Protein AF-A0A2J1DXC6-F1 (afdb_monomer)

Organism: NCBI:txid61435

InterPro domains:
  IPR004443 YjeF N-terminal domain [PF03853] (16-73)
  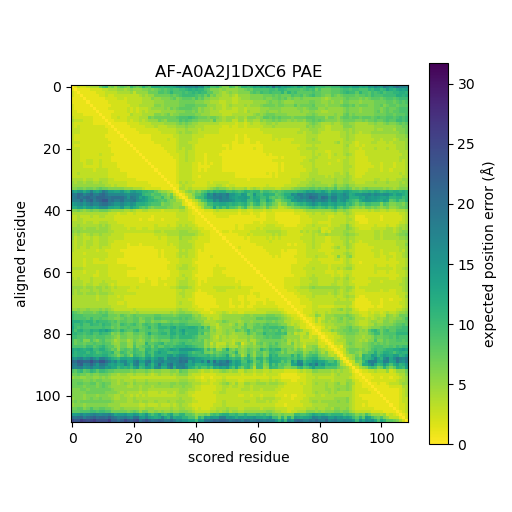IPR004443 YjeF N-terminal domain [PS51385] (1-109)
  IPR036652 YjeF N-terminal domain superfamily [G3DSA:3.40.50.10260] (1-108)
  IPR036652 YjeF N-terminal domain superfamily [SSF64153] (1-82)

Secondary structure (DSSP, 8-state):
-HHHHHHHHHTT--HHHHHHHHHHHHHHHHHHHHTTSTT-EEEEE--SSHHHHHHHHHHHHHHHTT-EEEEE-TTTTSGGGHHHHTT-TTS-EEESSHHHHHHHHHTT-

Foldseek 3Di:
DVVVVVVCVVVVQDLLNVLLVLLCVVLVVVVVVCVVPPQDADEAEAELDSVSSSSLSSQLVNVVVPHQYEYEYLCCPPPSNPNNVVSHPRGHNYHNDPVVVVVVVVVPD

Solvent-accessible surface area (backbone atoms only — not comparable to full-atom values): 5912 Å² total; per-residue (Å²): 110,69,72,56,54,55,51,40,45,74,71,69,46,48,70,67,58,54,34,48,54,50,3,47,52,50,24,55,53,50,48,64,69,41,74,86,45,91,85,57,73,45,79,44,83,27,57,38,46,70,70,15,25,18,47,29,38,13,31,24,50,36,37,75,72,70,44,49,36,41,34,41,30,74,39,58,93,39,91,60,4,61,63,28,57,81,42,51,95,68,22,58,56,76,29,56,49,68,67,63,43,51,52,56,64,66,68,70,115

pLDDT: mean 87.19, std 9.62, range [56.84, 98.12]

Nearest PDB structures (foldseek):
  1jzt-assembly1_A  TM=7.375E-01  e=8.475E-05  Saccharomyces cerevisiae
  3d3k-assembly1_B  TM=8.237E-01  e=6.362E-04  Homo sapiens
  3d3j-assembly1_A-2  TM=8.187E-01  e=2.756E-03  Homo sapiens
  2dg2-assembly1_A  TM=6.795E-01  e=7.642E-04  Mus musculus
  5i6d-assembly1_A  TM=4.634E-01  e=4.958E-01  Mycobacterium tuberculosis

Radius of gyration: 14.67 Å; Cα contacts (8 Å, |Δi|>4): 153; chains: 1; bounding box: 33×24×44 Å

Mean predicted aligned error: 4.88 Å

Structure (mmCIF, N/CA/C/O backbone):
data_AF-A0A2J1DXC6-F1
#
_entry.id   AF-A0A2J1DXC6-F1
#
loop_
_atom_site.group_PDB
_atom_site.id
_atom_site.type_symbol
_atom_site.label_atom_id
_atom_site.label_alt_id
_atom_site.label_comp_id
_atom_site.label_asym_id
_atom_site.label_entity_id
_atom_site.label_seq_id
_atom_site.pdbx_PDB_ins_code
_atom_site.Cartn_x
_atom_site.Cartn_y
_atom_site.Cartn_z
_atom_site.occupancy
_atom_site.B_iso_or_equiv
_atom_site.auth_seq_id
_atom_site.auth_comp_id
_atom_site.auth_asym_id
_atom_site.auth_atom_id
_atom_site.pdbx_PDB_model_num
ATOM 1 N N . MET A 1 1 ? 10.451 -12.604 -10.141 1.00 79.75 1 MET A N 1
ATOM 2 C CA . MET A 1 1 ? 9.645 -11.370 -10.049 1.00 79.75 1 MET A CA 1
ATOM 3 C C . MET A 1 1 ? 10.144 -10.294 -11.007 1.00 79.75 1 MET A C 1
ATOM 5 O O . MET A 1 1 ? 9.532 -10.137 -12.049 1.00 79.75 1 MET A O 1
ATOM 9 N N . ARG A 1 2 ? 11.306 -9.669 -10.762 1.00 83.12 2 ARG A N 1
ATOM 10 C CA . ARG A 1 2 ? 11.810 -8.524 -11.553 1.00 83.12 2 ARG A CA 1
ATOM 11 C C . ARG A 1 2 ? 11.901 -8.745 -13.069 1.00 83.12 2 ARG A C 1
ATOM 13 O O . ARG A 1 2 ? 11.473 -7.906 -13.839 1.00 83.12 2 ARG A O 1
ATOM 20 N N . GLN A 1 3 ? 12.373 -9.915 -13.502 1.00 90.25 3 GLN A N 1
ATOM 21 C CA . GLN A 1 3 ? 12.453 -10.248 -14.934 1.00 90.25 3 GLN A CA 1
ATOM 22 C C . GLN A 1 3 ? 11.083 -10.268 -15.635 1.00 90.25 3 GLN A C 1
ATOM 24 O O . GLN A 1 3 ? 11.005 -9.990 -16.827 1.00 90.25 3 GLN A O 1
ATOM 29 N N . ILE A 1 4 ? 10.015 -10.609 -14.907 1.00 89.50 4 ILE A N 1
ATOM 30 C CA . ILE A 1 4 ? 8.645 -10.637 -15.436 1.00 89.50 4 ILE A CA 1
ATOM 31 C C . ILE A 1 4 ? 8.108 -9.205 -15.532 1.00 89.50 4 ILE A C 1
ATOM 33 O O . ILE A 1 4 ? 7.548 -8.836 -16.557 1.00 89.50 4 ILE A O 1
ATOM 37 N N . GLU A 1 5 ? 8.347 -8.380 -14.511 1.00 88.44 5 GLU A N 1
ATOM 38 C CA . GLU A 1 5 ? 8.007 -6.949 -14.530 1.00 88.44 5 GLU A CA 1
ATOM 39 C C . GLU A 1 5 ? 8.715 -6.225 -15.684 1.00 88.44 5 GLU A C 1
ATOM 41 O O . GLU A 1 5 ? 8.073 -5.528 -16.467 1.00 88.44 5 GLU A O 1
ATOM 46 N N . ASP A 1 6 ? 10.014 -6.474 -15.868 1.00 92.00 6 ASP A N 1
ATOM 47 C CA . ASP A 1 6 ? 10.794 -5.914 -16.974 1.00 92.00 6 ASP A CA 1
ATOM 48 C C . ASP A 1 6 ? 10.241 -6.344 -18.342 1.00 92.00 6 ASP A C 1
ATOM 50 O O . ASP A 1 6 ? 10.280 -5.576 -19.305 1.00 92.00 6 ASP A O 1
ATOM 54 N N . ALA A 1 7 ? 9.728 -7.574 -18.455 1.00 93.88 7 ALA A N 1
ATOM 55 C CA . ALA A 1 7 ? 9.088 -8.050 -19.677 1.00 93.88 7 ALA A CA 1
ATOM 56 C C . ALA A 1 7 ? 7.763 -7.319 -19.943 1.00 93.88 7 ALA A C 1
ATOM 58 O O . ALA A 1 7 ? 7.526 -6.911 -21.078 1.00 93.88 7 ALA A O 1
ATOM 59 N N . CYS A 1 8 ? 6.938 -7.089 -18.918 1.00 92.75 8 CYS A N 1
ATOM 60 C CA . CYS A 1 8 ? 5.705 -6.304 -19.028 1.00 92.75 8 CYS A CA 1
ATOM 61 C C . CYS A 1 8 ? 5.983 -4.860 -19.476 1.00 92.75 8 CYS A C 1
ATOM 63 O O . CYS A 1 8 ? 5.340 -4.374 -20.408 1.00 92.75 8 CYS A O 1
ATOM 65 N N . LEU A 1 9 ? 6.991 -4.212 -18.882 1.00 92.06 9 LEU A N 1
ATOM 66 C CA . LEU A 1 9 ? 7.402 -2.850 -19.242 1.00 92.06 9 LEU A CA 1
ATOM 67 C C . LEU A 1 9 ? 7.851 -2.759 -20.704 1.00 92.06 9 LEU A C 1
ATOM 69 O O . LEU A 1 9 ? 7.465 -1.837 -21.420 1.00 92.06 9 LEU A O 1
ATOM 73 N N . LYS A 1 10 ? 8.607 -3.753 -21.189 1.00 95.31 10 LYS A N 1
ATOM 74 C CA . LYS A 1 10 ? 9.010 -3.843 -22.606 1.00 95.31 10 LYS A CA 1
ATOM 75 C C . LYS A 1 10 ? 7.831 -4.024 -23.561 1.00 95.31 10 LYS A C 1
ATOM 77 O O . LYS A 1 10 ? 7.945 -3.644 -24.721 1.00 95.31 10 LYS A O 1
ATOM 82 N N . GLN A 1 11 ? 6.722 -4.586 -23.086 1.00 95.69 11 GLN A N 1
ATOM 83 C CA . GLN A 1 11 ? 5.472 -4.722 -23.839 1.00 95.69 11 GLN A CA 1
ATOM 84 C C . GLN A 1 11 ? 4.564 -3.485 -23.713 1.00 95.69 11 GLN A C 1
ATOM 86 O O . GLN A 1 11 ? 3.440 -3.496 -24.205 1.00 95.69 11 GLN A O 1
ATOM 91 N N . GLY A 1 12 ? 5.033 -2.414 -23.061 1.00 94.94 12 GLY A N 1
ATOM 92 C CA . GLY A 1 12 ? 4.292 -1.162 -22.903 1.00 94.94 12 GLY A CA 1
ATOM 93 C C . GLY A 1 12 ? 3.302 -1.146 -21.736 1.00 94.94 12 GLY A C 1
ATOM 94 O O . GLY A 1 12 ? 2.558 -0.179 -21.598 1.00 94.94 12 GLY A O 1
ATOM 95 N N . ILE A 1 13 ? 3.286 -2.175 -20.883 1.00 94.75 13 ILE A N 1
ATOM 96 C CA . ILE A 1 13 ? 2.487 -2.162 -19.653 1.00 94.75 13 ILE A CA 1
ATOM 97 C C . ILE A 1 13 ? 3.244 -1.342 -18.614 1.00 94.75 13 ILE A C 1
ATOM 99 O O . ILE A 1 13 ? 4.354 -1.710 -18.238 1.00 94.75 13 ILE A O 1
ATOM 103 N N . SER A 1 14 ? 2.657 -0.245 -18.145 1.00 91.38 14 SER A N 1
ATOM 104 C CA . SER A 1 14 ? 3.318 0.646 -17.192 1.00 91.38 14 SER A CA 1
ATOM 105 C C . SER A 1 14 ? 3.404 0.038 -15.784 1.00 91.38 14 SER A C 1
ATOM 107 O O . SER A 1 14 ? 2.580 -0.800 -15.404 1.00 91.38 14 SER A O 1
ATOM 109 N N . THR A 1 15 ? 4.375 0.485 -14.981 1.00 87.94 15 THR A N 1
ATOM 110 C CA . THR A 1 15 ? 4.503 0.081 -13.569 1.00 87.94 15 THR A CA 1
ATOM 111 C C . THR A 1 15 ? 3.236 0.414 -12.786 1.00 87.94 15 THR A C 1
ATOM 113 O O . THR A 1 15 ? 2.786 -0.390 -11.978 1.00 87.94 15 THR A O 1
ATOM 116 N N . GLU A 1 16 ? 2.627 1.564 -13.068 1.00 87.50 16 GLU A N 1
ATOM 117 C CA . GLU A 1 16 ? 1.375 2.014 -12.459 1.00 87.50 16 GLU A CA 1
ATOM 118 C C . GLU A 1 16 ? 0.240 1.037 -12.771 1.00 87.50 16 GLU A C 1
ATOM 120 O O . GLU A 1 16 ? -0.517 0.685 -11.879 1.00 87.50 16 GLU A O 1
ATOM 125 N N . THR A 1 17 ? 0.158 0.521 -14.002 1.00 92.00 17 THR A N 1
ATOM 126 C CA . THR A 1 17 ? -0.855 -0.480 -14.379 1.00 92.00 17 THR A CA 1
ATOM 127 C C . THR A 1 17 ? -0.650 -1.801 -13.634 1.00 92.00 17 THR A C 1
ATOM 129 O O . THR A 1 17 ? -1.614 -2.430 -13.195 1.00 92.00 17 THR A O 1
ATOM 132 N N . LEU A 1 18 ? 0.603 -2.244 -13.484 1.00 92.56 18 LEU A N 1
ATOM 133 C CA . LEU A 1 18 ? 0.921 -3.457 -12.723 1.00 92.56 18 LEU A CA 1
ATOM 134 C C . LEU A 1 18 ? 0.554 -3.297 -11.241 1.00 92.56 18 LEU A C 1
ATOM 136 O O . LEU A 1 18 ? -0.101 -4.175 -10.680 1.00 92.56 18 LEU A O 1
ATOM 140 N N . MET A 1 19 ? 0.924 -2.162 -10.648 1.00 91.94 19 MET A N 1
ATOM 141 C CA . MET A 1 19 ? 0.638 -1.808 -9.256 1.00 91.94 19 MET A CA 1
ATOM 142 C C . MET A 1 19 ? -0.865 -1.647 -9.003 1.00 91.94 19 MET A C 1
ATOM 144 O O . MET A 1 19 ? -1.387 -2.144 -8.009 1.00 91.94 19 MET A O 1
ATOM 148 N N . GLU A 1 20 ? -1.592 -1.030 -9.939 1.00 93.06 20 GLU A N 1
ATOM 149 C CA . GLU A 1 20 ? -3.048 -0.886 -9.889 1.00 93.06 20 GLU A CA 1
ATOM 150 C C . GLU A 1 20 ? -3.738 -2.253 -9.800 1.00 93.06 20 GLU A C 1
ATOM 152 O O . GLU A 1 20 ? -4.618 -2.470 -8.965 1.00 93.06 20 GLU A O 1
ATOM 157 N N . ASN A 1 21 ? -3.300 -3.201 -10.631 1.00 95.62 21 ASN A N 1
ATOM 158 C CA . ASN A 1 21 ? -3.832 -4.560 -10.638 1.00 95.62 21 ASN A CA 1
ATOM 159 C C . ASN A 1 21 ? -3.486 -5.318 -9.348 1.00 95.62 21 ASN A C 1
ATOM 161 O O . ASN A 1 21 ? -4.359 -5.973 -8.773 1.00 95.62 21 ASN A O 1
ATOM 165 N N . ALA A 1 22 ? -2.234 -5.225 -8.890 1.00 95.12 22 ALA A N 1
ATOM 166 C CA . ALA A 1 22 ? -1.773 -5.892 -7.677 1.00 95.12 22 ALA A CA 1
ATOM 167 C C . ALA A 1 22 ? -2.489 -5.356 -6.429 1.00 95.12 22 ALA A C 1
ATOM 169 O O . ALA A 1 22 ? -3.105 -6.126 -5.690 1.00 95.12 22 ALA A O 1
ATOM 170 N N . GLY A 1 23 ? -2.495 -4.038 -6.229 1.00 95.50 23 GLY A N 1
ATOM 171 C CA . GLY A 1 23 ? -3.158 -3.407 -5.091 1.00 95.50 23 GLY A CA 1
ATOM 172 C C . GLY A 1 23 ? -4.673 -3.616 -5.089 1.00 95.50 23 GLY A C 1
ATOM 173 O O . GLY A 1 23 ? -5.252 -3.890 -4.038 1.00 95.50 23 GLY A O 1
ATOM 174 N N . ARG A 1 24 ? -5.333 -3.598 -6.257 1.00 97.06 24 ARG A N 1
ATOM 175 C CA . ARG A 1 24 ? -6.760 -3.951 -6.350 1.00 97.06 24 ARG A CA 1
ATOM 176 C C . ARG A 1 24 ? -7.017 -5.389 -5.905 1.00 97.06 24 ARG A C 1
ATOM 178 O O . ARG A 1 24 ? -7.978 -5.629 -5.178 1.00 97.06 24 ARG A O 1
ATOM 185 N N . ALA A 1 25 ? -6.187 -6.343 -6.329 1.00 98.12 25 ALA A N 1
ATOM 186 C CA . ALA A 1 25 ? -6.330 -7.738 -5.917 1.00 98.12 25 ALA A CA 1
ATOM 187 C C . ALA A 1 25 ? -6.157 -7.898 -4.396 1.00 98.12 25 ALA A C 1
ATOM 189 O O . ALA A 1 25 ? -6.946 -8.600 -3.763 1.00 98.12 25 ALA A O 1
ATOM 190 N N . VAL A 1 26 ? -5.188 -7.186 -3.806 1.00 97.19 26 VAL A N 1
ATOM 191 C CA . VAL A 1 26 ? -4.998 -7.130 -2.349 1.00 97.19 26 VAL A CA 1
ATOM 192 C C . VAL A 1 26 ? -6.235 -6.561 -1.656 1.00 97.19 26 VAL A C 1
ATOM 194 O O . VAL A 1 26 ? -6.709 -7.164 -0.699 1.00 97.19 26 VAL A O 1
ATOM 197 N N . ALA A 1 27 ? -6.804 -5.457 -2.149 1.00 95.00 27 ALA A N 1
ATOM 198 C CA . ALA A 1 27 ? -8.010 -4.869 -1.569 1.00 95.00 27 ALA A CA 1
ATOM 199 C C . ALA A 1 27 ? -9.212 -5.819 -1.622 1.00 95.00 27 ALA A C 1
ATOM 201 O O . ALA A 1 27 ? -9.911 -5.960 -0.624 1.00 95.00 27 ALA A O 1
ATOM 202 N N . VAL A 1 28 ? -9.455 -6.481 -2.761 1.00 96.25 28 VAL A N 1
ATOM 203 C CA . VAL A 1 28 ? -10.556 -7.454 -2.896 1.00 96.25 28 VAL A CA 1
ATOM 204 C C . VAL A 1 28 ? -10.403 -8.574 -1.872 1.00 96.25 28 VAL A C 1
ATOM 206 O O . VAL A 1 28 ? -11.353 -8.895 -1.163 1.00 96.25 28 VAL A O 1
ATOM 209 N N . PHE A 1 29 ? -9.200 -9.139 -1.766 1.00 96.19 29 PHE A N 1
ATOM 210 C CA . PHE A 1 29 ? -8.937 -10.207 -0.812 1.00 96.19 29 PHE A CA 1
ATOM 211 C C . PHE A 1 29 ? -9.086 -9.726 0.635 1.00 96.19 29 PHE A C 1
ATOM 213 O O . PHE A 1 29 ? -9.760 -10.379 1.425 1.00 96.19 29 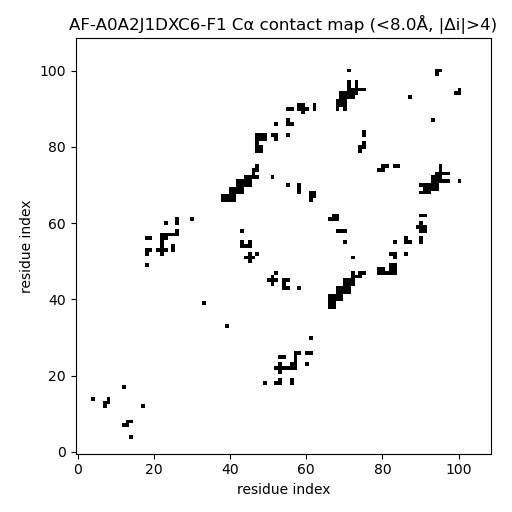PHE A O 1
ATOM 220 N N . ALA A 1 30 ? -8.525 -8.561 0.969 1.00 94.12 30 ALA A N 1
ATOM 221 C CA . ALA A 1 30 ? -8.657 -7.961 2.291 1.00 94.12 30 ALA A CA 1
ATOM 222 C C . ALA A 1 30 ? -10.127 -7.727 2.655 1.00 94.12 30 ALA A C 1
ATOM 224 O O . ALA A 1 30 ? -10.539 -8.107 3.741 1.00 94.12 30 ALA A O 1
ATOM 225 N N . ARG A 1 31 ? -10.945 -7.196 1.739 1.00 91.25 31 ARG A N 1
ATOM 226 C CA . ARG A 1 31 ? -12.379 -6.992 1.976 1.00 91.25 31 ARG A CA 1
ATOM 227 C C . ARG A 1 31 ? -13.103 -8.292 2.320 1.00 91.25 31 ARG A C 1
ATOM 229 O O . ARG A 1 31 ? -13.877 -8.302 3.266 1.00 91.25 31 ARG A O 1
ATOM 236 N N . HIS A 1 32 ? -12.816 -9.391 1.624 1.00 91.25 32 HIS A N 1
ATOM 237 C CA . HIS A 1 32 ? -13.401 -10.690 1.973 1.00 91.25 32 HIS A CA 1
ATOM 238 C C . HIS A 1 32 ? -12.993 -11.177 3.368 1.00 91.25 32 HIS A C 1
ATOM 240 O O . HIS A 1 32 ? -13.793 -11.819 4.038 1.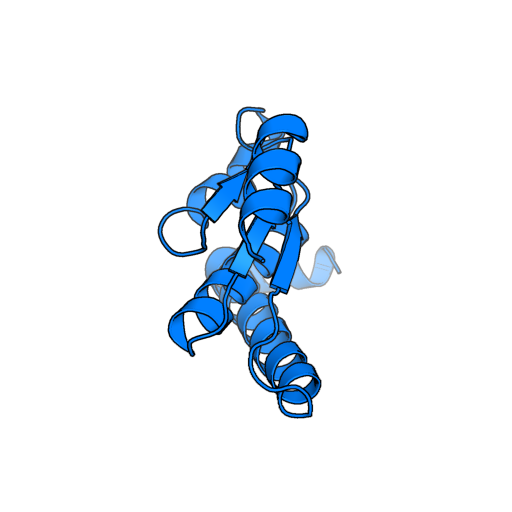00 91.25 32 HIS A O 1
ATOM 246 N N . LEU A 1 33 ? -11.786 -10.848 3.838 1.00 90.12 33 LEU A N 1
ATOM 247 C CA . LEU A 1 33 ? -11.379 -11.138 5.219 1.00 90.12 33 LEU A CA 1
ATOM 248 C C . LEU A 1 33 ? -12.097 -10.248 6.247 1.00 90.12 33 LEU A C 1
A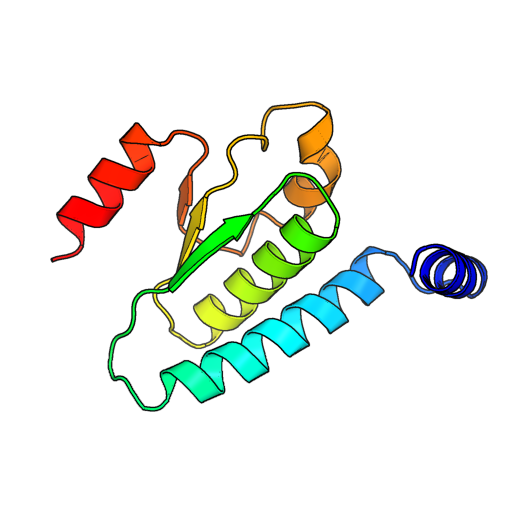TOM 250 O O . LEU A 1 33 ? -12.259 -10.652 7.395 1.00 90.12 33 LEU A O 1
ATOM 254 N N . LEU A 1 34 ? -12.504 -9.039 5.849 1.00 86.12 34 LEU A N 1
ATOM 255 C CA . LEU A 1 34 ? -13.188 -8.068 6.705 1.00 86.12 34 LEU A CA 1
ATOM 256 C C . LEU A 1 34 ? -14.708 -8.283 6.762 1.00 86.12 34 LEU A C 1
ATOM 258 O O . LEU A 1 34 ? -15.323 -7.875 7.736 1.00 86.12 34 LEU A O 1
ATOM 262 N N . GLU A 1 35 ? -15.323 -8.939 5.771 1.00 77.25 35 GLU A N 1
ATOM 263 C CA . GLU A 1 35 ? -16.780 -9.184 5.710 1.00 77.25 35 GLU A CA 1
ATOM 264 C C . GLU A 1 35 ? -17.333 -9.963 6.922 1.00 77.25 35 GLU A C 1
ATOM 266 O O . GLU A 1 35 ? -18.518 -9.858 7.234 1.00 77.25 35 GLU A O 1
ATOM 271 N N . GLU A 1 36 ? -16.488 -10.690 7.656 1.00 65.75 36 GLU A N 1
ATOM 272 C CA . GLU A 1 36 ? -16.865 -11.355 8.912 1.00 65.75 36 GLU A CA 1
ATOM 273 C C . GLU A 1 36 ? -16.881 -10.405 10.131 1.00 65.75 36 GLU A C 1
ATOM 275 O O . GLU A 1 36 ? -17.243 -10.818 11.234 1.00 65.75 36 GLU A O 1
ATOM 280 N N . GLN A 1 37 ? -16.490 -9.138 9.961 1.00 67.38 37 GLN A N 1
ATOM 281 C CA . GLN A 1 37 ? -16.255 -8.171 11.031 1.00 67.38 37 GLN A CA 1
ATOM 282 C C . GLN A 1 37 ? -16.856 -6.794 10.688 1.00 67.38 37 GLN A C 1
ATOM 284 O O . GLN A 1 37 ? -16.320 -6.015 9.901 1.00 67.38 37 GLN A O 1
ATOM 289 N N . ASN A 1 38 ? -17.978 -6.441 11.319 1.00 64.25 38 ASN A N 1
ATOM 290 C CA . ASN A 1 38 ? -18.586 -5.122 11.126 1.00 64.25 38 ASN A CA 1
ATOM 291 C C . ASN A 1 38 ? -17.715 -4.004 11.723 1.00 64.25 38 ASN A C 1
ATOM 293 O O . ASN A 1 38 ? -17.395 -4.027 12.910 1.00 64.25 38 ASN A O 1
ATOM 297 N N . GLY A 1 39 ? -17.425 -2.968 10.927 1.00 69.88 39 GLY A N 1
ATOM 298 C CA . GLY A 1 39 ? -16.791 -1.735 11.411 1.00 69.88 39 GLY A CA 1
ATOM 299 C C . GLY A 1 39 ? -15.280 -1.826 11.636 1.00 69.88 39 GLY A C 1
ATOM 300 O O . GLY A 1 39 ? -14.741 -1.049 12.428 1.00 69.88 39 GLY A O 1
ATOM 301 N N . CYS A 1 40 ? -14.597 -2.753 10.960 1.00 79.69 40 CYS A N 1
ATOM 302 C CA . CYS A 1 40 ? -13.151 -2.895 11.057 1.00 79.69 40 CYS A CA 1
ATOM 303 C C . CYS A 1 40 ? -12.390 -1.626 10.653 1.00 79.69 40 CYS A C 1
ATOM 305 O O . CYS A 1 40 ? -12.734 -0.913 9.710 1.00 79.69 40 CYS A O 1
ATOM 307 N N . ARG A 1 41 ? -11.303 -1.377 11.384 1.00 88.31 41 ARG A N 1
ATOM 308 C CA . AR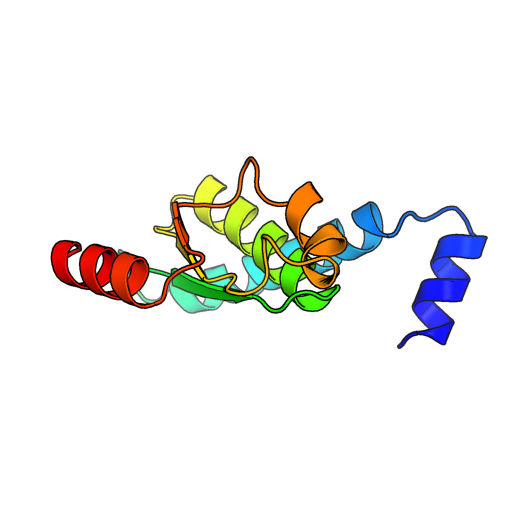G A 1 41 ? -10.290 -0.377 11.045 1.00 88.31 41 ARG A CA 1
ATOM 309 C C . ARG A 1 41 ? -9.110 -1.113 10.412 1.00 88.31 41 ARG A C 1
ATOM 311 O O . ARG A 1 41 ? -8.672 -2.137 10.936 1.00 88.31 41 ARG A O 1
ATOM 318 N N . VAL A 1 42 ? -8.604 -0.606 9.296 1.00 92.00 42 VAL A N 1
ATOM 319 C CA . VAL A 1 42 ? -7.489 -1.191 8.548 1.00 92.00 42 VAL A CA 1
ATOM 320 C C . VAL A 1 42 ? -6.272 -0.293 8.703 1.00 92.00 42 VAL A C 1
ATOM 322 O O . VAL A 1 42 ? -6.305 0.871 8.311 1.00 92.00 42 VAL A O 1
ATOM 325 N N . LEU A 1 43 ? -5.182 -0.853 9.225 1.00 94.31 43 LEU A N 1
ATOM 326 C CA . LEU A 1 43 ? -3.873 -0.209 9.224 1.00 94.31 43 LEU A CA 1
ATOM 327 C C . LEU A 1 43 ? -2.988 -0.832 8.142 1.00 94.31 43 LEU A C 1
ATOM 329 O O . LEU A 1 43 ? -2.707 -2.030 8.177 1.00 94.31 43 LEU A O 1
ATOM 333 N N . ILE A 1 44 ? -2.515 -0.016 7.202 1.00 94.50 44 ILE A N 1
ATOM 334 C CA . ILE A 1 44 ? -1.573 -0.437 6.159 1.00 94.50 44 ILE A CA 1
ATOM 335 C C . ILE A 1 44 ? -0.175 0.055 6.515 1.00 94.50 44 ILE A C 1
ATOM 337 O O . ILE A 1 44 ? 0.057 1.254 6.640 1.00 94.50 44 ILE A O 1
ATOM 341 N N . LEU A 1 45 ? 0.776 -0.871 6.629 1.00 95.12 45 LEU A N 1
ATOM 342 C CA . LEU A 1 45 ? 2.189 -0.562 6.849 1.00 95.12 45 LEU A CA 1
ATOM 343 C C . LEU A 1 45 ? 2.930 -0.639 5.512 1.00 95.12 45 LEU A C 1
ATOM 345 O O . LEU A 1 45 ? 3.228 -1.729 5.020 1.00 95.12 45 LEU A O 1
ATOM 349 N N . ALA A 1 46 ? 3.213 0.511 4.906 1.00 93.25 46 ALA A N 1
ATOM 350 C CA . ALA A 1 46 ? 3.793 0.582 3.571 1.00 93.25 46 ALA A CA 1
ATOM 351 C C . ALA A 1 46 ? 5.277 0.978 3.608 1.00 93.25 46 ALA A C 1
ATOM 353 O O . ALA A 1 46 ? 5.691 1.996 4.163 1.00 93.25 46 ALA A O 1
ATOM 354 N N . GLY A 1 47 ? 6.101 0.141 2.971 1.00 92.12 47 GLY A N 1
ATOM 355 C CA . GLY A 1 47 ? 7.504 0.449 2.701 1.00 92.12 47 GLY A CA 1
ATOM 356 C C . GLY A 1 47 ? 7.670 1.421 1.528 1.00 92.12 47 GLY A C 1
ATOM 357 O O . GLY A 1 47 ? 6.711 1.815 0.883 1.00 92.12 47 GLY A O 1
ATOM 358 N N . ALA A 1 48 ? 8.910 1.772 1.192 1.00 90.06 48 ALA A N 1
ATOM 359 C CA . ALA A 1 48 ? 9.198 2.745 0.129 1.00 90.06 48 ALA A CA 1
ATOM 360 C C . A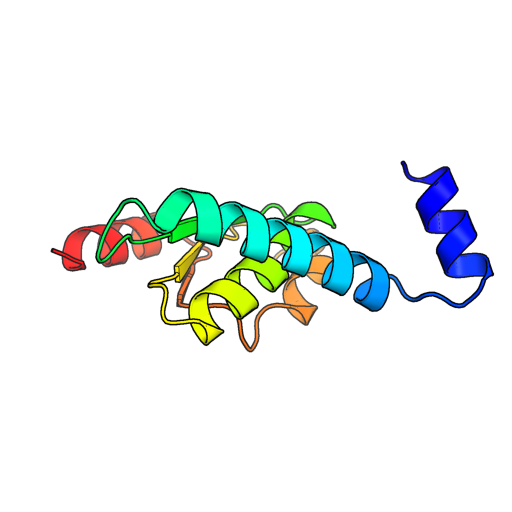LA A 1 48 ? 9.181 2.169 -1.312 1.00 90.06 48 ALA A C 1
ATOM 362 O O . ALA A 1 48 ? 9.386 2.899 -2.278 1.00 90.06 48 ALA A O 1
ATOM 363 N N . GLY A 1 49 ? 9.029 0.849 -1.468 1.00 88.12 49 GLY A N 1
ATOM 364 C CA . GLY A 1 49 ? 9.118 0.151 -2.760 1.00 88.12 49 GLY A CA 1
ATOM 365 C C . GLY A 1 49 ? 7.763 -0.126 -3.418 1.00 88.12 49 GLY A C 1
ATOM 366 O O . GLY A 1 49 ? 6.732 0.351 -2.953 1.00 88.12 49 GLY A O 1
ATOM 367 N N . ASN A 1 50 ? 7.769 -0.965 -4.462 1.00 88.50 50 ASN A N 1
ATOM 368 C CA . ASN A 1 50 ? 6.564 -1.337 -5.222 1.00 88.50 50 ASN A CA 1
ATOM 369 C C . ASN A 1 50 ? 5.457 -1.911 -4.327 1.00 88.50 50 ASN A C 1
ATOM 371 O O . ASN A 1 50 ? 4.332 -1.448 -4.417 1.00 88.50 50 ASN A O 1
ATOM 375 N N . ASN A 1 51 ? 5.795 -2.793 -3.378 1.00 91.31 51 ASN A N 1
ATOM 376 C CA . ASN A 1 51 ? 4.820 -3.339 -2.424 1.00 91.31 51 ASN A CA 1
ATOM 377 C C . ASN A 1 51 ? 4.159 -2.256 -1.554 1.00 91.31 51 ASN A C 1
ATOM 379 O O . ASN A 1 51 ? 3.016 -2.405 -1.138 1.00 91.31 51 ASN A O 1
ATOM 383 N N . GLY A 1 52 ? 4.883 -1.174 -1.244 1.00 92.06 52 GLY A N 1
ATOM 384 C CA . GLY A 1 52 ? 4.293 -0.030 -0.552 1.00 92.06 52 GLY A CA 1
ATOM 385 C C . GLY A 1 52 ? 3.272 0.686 -1.428 1.00 92.06 52 GLY A C 1
ATOM 386 O O . GLY A 1 52 ? 2.203 1.052 -0.949 1.00 92.06 52 GLY A O 1
ATOM 387 N N . GLY A 1 53 ? 3.579 0.817 -2.720 1.00 91.12 53 GLY A N 1
ATOM 388 C CA . GLY A 1 53 ? 2.654 1.318 -3.733 1.00 91.12 53 GLY A CA 1
ATOM 389 C C . GLY A 1 53 ? 1.418 0.428 -3.889 1.00 91.12 53 GLY A C 1
ATOM 390 O O . GLY A 1 53 ? 0.303 0.937 -3.844 1.00 91.12 53 GLY A O 1
ATOM 391 N N . ASP A 1 54 ? 1.593 -0.896 -3.946 1.00 94.00 54 ASP A N 1
ATOM 392 C CA . ASP A 1 54 ? 0.483 -1.860 -3.957 1.00 94.00 54 ASP A CA 1
ATOM 393 C C . ASP A 1 54 ? -0.408 -1.688 -2.716 1.00 94.00 54 ASP A C 1
ATOM 395 O O . ASP A 1 54 ? -1.633 -1.686 -2.821 1.00 94.00 54 ASP A O 1
ATOM 399 N N . GLY A 1 55 ? 0.202 -1.497 -1.539 1.00 94.56 55 GLY A N 1
ATOM 400 C CA . GLY A 1 55 ? -0.506 -1.226 -0.287 1.00 94.56 55 GLY A CA 1
ATOM 401 C C . GLY A 1 55 ? -1.293 0.087 -0.315 1.00 94.56 55 GLY A C 1
ATOM 402 O O . GLY A 1 55 ? -2.430 0.128 0.143 1.00 94.56 55 GLY A O 1
ATOM 403 N N . LEU A 1 56 ? -0.736 1.147 -0.901 1.00 93.00 56 LEU A N 1
ATOM 404 C CA . LEU A 1 56 ? -1.427 2.428 -1.086 1.00 93.00 56 LEU A CA 1
ATOM 405 C C . LEU A 1 56 ? -2.613 2.307 -2.047 1.00 93.00 56 LEU A C 1
ATOM 407 O O . LEU A 1 56 ? -3.712 2.760 -1.728 1.00 93.00 56 LEU A O 1
ATOM 411 N N . VAL A 1 57 ? -2.423 1.632 -3.184 1.00 93.75 57 VAL A N 1
ATOM 412 C CA . VAL A 1 57 ? -3.513 1.295 -4.112 1.00 93.75 57 VAL A CA 1
ATOM 413 C C . VAL A 1 57 ? -4.596 0.498 -3.384 1.00 93.75 57 VAL A C 1
ATOM 415 O O . VAL A 1 57 ? -5.778 0.821 -3.505 1.00 93.75 57 VAL A O 1
ATOM 418 N N . ALA A 1 58 ? -4.215 -0.507 -2.592 1.00 95.06 58 ALA A N 1
ATOM 419 C CA . ALA A 1 58 ? -5.166 -1.301 -1.827 1.00 95.06 58 ALA A CA 1
ATOM 420 C C . ALA A 1 58 ? -5.957 -0.440 -0.827 1.00 95.06 58 ALA A C 1
ATOM 422 O O . ALA A 1 58 ? -7.183 -0.534 -0.768 1.00 95.06 58 ALA A O 1
ATOM 423 N N . GLY A 1 59 ? -5.272 0.448 -0.101 1.00 93.19 59 GLY A N 1
ATOM 424 C CA . GLY A 1 59 ? -5.885 1.395 0.830 1.00 93.19 59 GLY A CA 1
ATOM 425 C C . GLY A 1 59 ? -6.903 2.311 0.160 1.00 93.19 59 GLY A C 1
ATOM 426 O O . GLY A 1 59 ? -8.019 2.448 0.657 1.00 93.19 59 GLY A O 1
ATOM 427 N N . ARG A 1 60 ? -6.579 2.842 -1.026 1.00 92.25 60 ARG A N 1
ATOM 428 C CA . ARG A 1 60 ? -7.513 3.636 -1.836 1.00 92.25 60 ARG A CA 1
ATOM 429 C C . ARG A 1 60 ? -8.787 2.868 -2.185 1.00 92.25 60 ARG A C 1
ATOM 431 O O . ARG A 1 60 ? -9.881 3.414 -2.045 1.00 92.25 60 ARG A O 1
ATOM 438 N N . TYR A 1 61 ? -8.673 1.614 -2.628 1.00 93.31 61 TYR A N 1
ATOM 439 C CA . TYR A 1 61 ? -9.846 0.786 -2.925 1.00 93.31 61 TYR A CA 1
ATOM 440 C C . TYR A 1 61 ? -10.682 0.510 -1.674 1.00 93.31 61 TYR A C 1
ATOM 442 O O . TYR A 1 61 ? -11.885 0.763 -1.695 1.00 93.31 61 TYR A O 1
ATOM 450 N N . LEU A 1 62 ? -10.055 0.060 -0.584 1.00 91.75 62 LEU A N 1
ATOM 451 C CA . LEU A 1 62 ? -10.741 -0.225 0.680 1.00 91.75 62 LEU A CA 1
ATOM 452 C C . LEU A 1 62 ? -11.475 1.016 1.211 1.00 91.75 62 LEU A C 1
ATOM 454 O O . LEU A 1 62 ? -12.665 0.944 1.516 1.00 91.75 62 LEU A O 1
ATOM 458 N N . ARG A 1 63 ? -10.822 2.184 1.202 1.00 89.75 63 ARG A N 1
ATOM 459 C CA . ARG A 1 63 ? -11.444 3.462 1.578 1.00 89.75 63 ARG A CA 1
ATOM 460 C C . ARG A 1 63 ? -12.627 3.808 0.673 1.00 89.75 63 ARG A C 1
ATOM 462 O O . ARG A 1 63 ? -13.686 4.180 1.168 1.00 89.75 63 ARG A O 1
ATOM 469 N N . SER A 1 64 ? -12.487 3.644 -0.647 1.00 90.44 64 SER A N 1
ATOM 470 C CA . SER A 1 64 ? -13.586 3.886 -1.600 1.00 90.44 64 SER A CA 1
ATOM 471 C C . SER A 1 64 ? -14.789 2.955 -1.397 1.00 90.44 64 SER A C 1
ATOM 473 O O . SER A 1 64 ? -15.899 3.270 -1.822 1.00 90.44 64 SER A O 1
ATOM 475 N N . TRP A 1 65 ? -14.575 1.813 -0.743 1.00 90.44 65 TRP A N 1
ATOM 476 C CA . TRP A 1 65 ? -15.606 0.836 -0.411 1.00 90.44 65 TRP A CA 1
ATOM 477 C C . TRP A 1 65 ? -16.218 1.029 0.978 1.00 90.44 65 TRP A C 1
ATOM 479 O O . TRP A 1 65 ? -17.133 0.286 1.326 1.00 90.44 65 TRP A O 1
ATOM 489 N N . GLY A 1 66 ? -15.774 2.045 1.722 1.00 88.50 66 GLY A N 1
ATOM 490 C CA . GLY A 1 66 ? -16.328 2.427 3.020 1.00 88.50 66 GLY A CA 1
ATOM 491 C C . GLY A 1 66 ? -15.521 1.957 4.230 1.00 88.50 66 GLY A C 1
ATOM 492 O O . GLY A 1 66 ? -15.944 2.218 5.354 1.00 88.50 66 GLY A O 1
ATOM 493 N N . GLU A 1 67 ? -14.369 1.310 4.030 1.00 89.31 67 GLU A N 1
ATOM 494 C CA . GLU A 1 67 ? -13.504 0.894 5.137 1.00 89.31 67 GLU A CA 1
ATOM 495 C C . GLU A 1 67 ? -12.779 2.091 5.768 1.00 89.31 67 GLU A C 1
ATOM 497 O O . GLU A 1 67 ? -12.377 3.041 5.084 1.00 89.31 67 GLU A O 1
ATOM 502 N N . LYS A 1 68 ? -12.554 2.031 7.086 1.00 90.31 68 LYS A N 1
ATOM 503 C CA . LYS A 1 68 ? -11.737 3.017 7.808 1.00 90.31 68 LYS A CA 1
ATOM 504 C C . LYS A 1 68 ? -10.262 2.656 7.652 1.00 90.31 68 LYS A C 1
ATOM 506 O O . LYS A 1 68 ? -9.794 1.728 8.306 1.00 90.31 68 LYS A O 1
ATOM 511 N N . VAL A 1 69 ? -9.545 3.366 6.781 1.00 91.75 69 VAL A N 1
ATOM 512 C CA . VAL A 1 69 ? -8.150 3.058 6.428 1.00 91.75 69 VAL A CA 1
ATOM 513 C C . VAL A 1 69 ? -7.193 4.138 6.931 1.00 91.75 69 VAL A C 1
ATOM 515 O O . VAL A 1 69 ? -7.298 5.298 6.524 1.00 91.75 69 VAL A O 1
ATOM 518 N N . SER A 1 70 ? -6.211 3.712 7.723 1.00 93.88 70 SER A N 1
ATOM 519 C CA . SER A 1 70 ? -5.033 4.491 8.116 1.00 93.88 70 SER A CA 1
ATOM 520 C C . S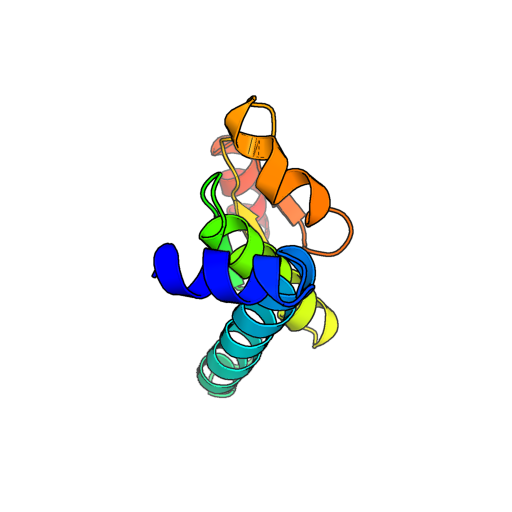ER A 1 70 ? -3.793 3.868 7.470 1.00 93.88 70 SER A C 1
ATOM 522 O O . SER A 1 70 ? -3.673 2.643 7.381 1.00 93.88 70 SER A O 1
ATOM 524 N N . ILE A 1 71 ? -2.857 4.688 6.995 1.00 93.50 71 ILE A N 1
ATOM 525 C CA . ILE A 1 71 ? -1.657 4.209 6.296 1.00 93.50 71 ILE A CA 1
ATOM 526 C C . ILE A 1 71 ? -0.414 4.802 6.944 1.00 93.50 71 ILE A C 1
ATOM 528 O O . ILE A 1 71 ? -0.290 6.015 7.067 1.00 93.50 71 ILE A O 1
ATOM 532 N N . PHE A 1 72 ? 0.542 3.951 7.300 1.00 94.62 72 PHE A N 1
ATOM 533 C CA . PHE A 1 72 ? 1.840 4.358 7.817 1.00 94.62 72 PHE A CA 1
ATOM 534 C C . PHE A 1 72 ? 2.933 4.171 6.763 1.00 94.62 72 PHE A C 1
ATOM 536 O O . PHE A 1 72 ? 3.175 3.051 6.301 1.00 94.62 72 PHE A O 1
ATOM 543 N N . VAL A 1 73 ? 3.606 5.265 6.396 1.00 92.44 73 VAL A N 1
ATOM 544 C CA . VAL A 1 73 ? 4.678 5.312 5.389 1.00 92.44 73 VAL A CA 1
ATOM 545 C C . VAL A 1 73 ? 5.858 6.145 5.919 1.00 92.44 73 VAL A C 1
ATOM 547 O O . VAL A 1 73 ? 6.008 7.314 5.562 1.00 92.44 73 VAL A O 1
ATOM 550 N N . PRO A 1 74 ? 6.775 5.569 6.718 1.00 90.06 74 PRO A N 1
ATOM 551 C CA . PRO A 1 74 ? 7.832 6.332 7.403 1.00 90.06 74 PRO A CA 1
ATOM 552 C C . PRO A 1 74 ? 8.934 6.872 6.477 1.00 90.06 74 PRO A C 1
ATOM 554 O O . PRO A 1 74 ? 9.867 7.538 6.918 1.00 90.06 74 PRO A O 1
ATOM 557 N N . PHE A 1 75 ? 8.871 6.554 5.183 1.00 86.38 75 PHE A N 1
ATOM 558 C CA . PHE A 1 75 ? 9.888 6.914 4.193 1.00 86.38 75 PHE A CA 1
ATOM 559 C C . PHE A 1 75 ? 9.373 7.875 3.120 1.00 86.38 75 PHE A C 1
ATOM 561 O O . PHE A 1 75 ? 10.088 8.112 2.142 1.00 86.38 75 PHE A O 1
ATOM 568 N N . ILE A 1 76 ? 8.151 8.387 3.275 1.00 82.75 76 ILE A N 1
ATOM 569 C CA . ILE A 1 76 ? 7.441 9.196 2.277 1.00 82.75 76 ILE A CA 1
ATOM 570 C C . ILE A 1 76 ? 8.239 10.430 1.831 1.00 82.75 76 ILE A C 1
ATOM 572 O O . ILE A 1 76 ? 8.325 10.692 0.635 1.00 82.75 76 ILE A O 1
ATOM 576 N N . ASP A 1 77 ? 8.937 11.086 2.761 1.00 82.75 77 ASP A N 1
ATOM 577 C CA . ASP A 1 77 ? 9.744 12.291 2.505 1.00 82.75 77 ASP A CA 1
ATOM 578 C C . ASP A 1 77 ? 11.209 11.992 2.166 1.00 82.75 77 ASP A C 1
ATOM 580 O O . ASP A 1 77 ? 12.052 12.883 2.056 1.00 82.75 77 ASP A O 1
ATOM 584 N N . THR A 1 78 ? 11.552 10.716 1.998 1.00 82.50 78 THR A N 1
ATOM 585 C CA . THR A 1 78 ? 12.913 10.307 1.647 1.00 82.50 78 THR A CA 1
ATOM 586 C C . THR A 1 78 ? 13.045 10.118 0.137 1.00 82.50 78 THR A C 1
ATOM 588 O O . THR A 1 78 ? 12.065 9.809 -0.542 1.00 82.50 78 THR A O 1
ATOM 591 N N . PRO A 1 79 ? 14.266 10.153 -0.427 1.00 79.00 79 PRO A N 1
AT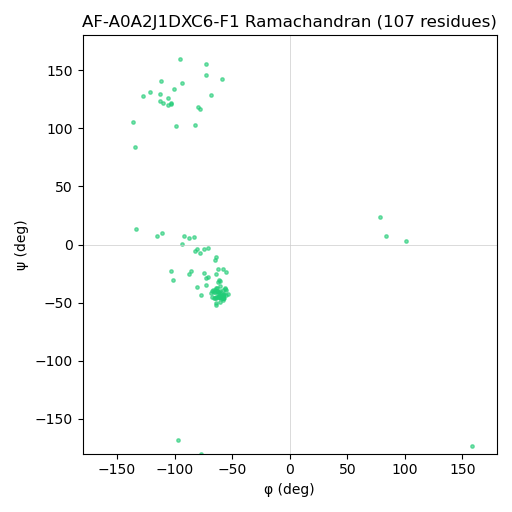OM 592 C CA . PRO A 1 79 ? 14.480 9.817 -1.836 1.00 79.00 79 PRO A CA 1
ATOM 593 C C . PRO A 1 79 ? 13.958 8.430 -2.242 1.00 79.00 79 PRO A C 1
ATOM 595 O O . PRO A 1 79 ? 13.682 8.204 -3.419 1.00 79.00 79 PRO A O 1
ATOM 598 N N . LYS A 1 80 ? 13.822 7.504 -1.283 1.00 74.25 80 LYS A N 1
ATOM 599 C CA . LYS A 1 80 ? 13.252 6.171 -1.509 1.00 74.25 80 LYS A CA 1
ATOM 600 C C . LYS A 1 80 ? 11.726 6.213 -1.664 1.00 74.25 80 LYS A C 1
ATOM 602 O O . LYS A 1 80 ? 11.186 5.330 -2.312 1.00 74.25 80 LYS A O 1
ATOM 607 N N . GLY A 1 81 ? 11.051 7.227 -1.118 1.00 76.12 81 GLY A N 1
ATOM 608 C CA . GLY A 1 81 ? 9.594 7.388 -1.113 1.00 76.12 81 GLY A CA 1
ATOM 609 C C . GLY A 1 81 ? 8.970 7.811 -2.448 1.00 76.12 81 GLY A C 1
ATOM 610 O O . GLY A 1 81 ? 7.750 7.850 -2.564 1.00 76.12 81 GLY A O 1
ATOM 611 N N . LYS A 1 82 ? 9.768 8.080 -3.488 1.00 79.12 82 LYS A N 1
ATOM 612 C CA . LYS A 1 82 ? 9.254 8.533 -4.796 1.00 79.12 82 LYS A CA 1
ATOM 613 C C . LYS A 1 82 ? 8.226 7.581 -5.412 1.00 79.12 82 LYS A C 1
ATOM 615 O O . LYS A 1 82 ? 7.257 8.033 -6.006 1.00 79.12 82 LYS A O 1
ATOM 620 N N . THR A 1 83 ? 8.431 6.274 -5.251 1.00 76.81 83 THR A N 1
ATOM 621 C CA . THR A 1 83 ? 7.531 5.236 -5.779 1.00 76.81 83 THR A CA 1
ATOM 622 C C . THR A 1 83 ? 6.148 5.303 -5.139 1.00 76.81 83 THR A C 1
ATOM 624 O O . THR A 1 83 ? 5.144 5.087 -5.806 1.00 76.81 83 THR A O 1
ATOM 627 N N . VAL A 1 84 ? 6.096 5.618 -3.844 1.00 78.25 84 VAL A N 1
ATOM 628 C CA . VAL A 1 84 ? 4.851 5.671 -3.072 1.00 78.25 84 VAL A CA 1
ATOM 629 C C . VAL A 1 84 ? 4.176 7.037 -3.145 1.00 78.25 84 VAL A C 1
ATOM 631 O O . VAL A 1 84 ? 2.954 7.101 -3.064 1.00 78.25 84 VAL A O 1
ATOM 634 N N . GLN A 1 85 ? 4.936 8.112 -3.392 1.00 74.38 85 GLN A N 1
ATOM 635 C CA . GLN A 1 85 ? 4.406 9.474 -3.522 1.00 74.38 85 GLN A CA 1
ATOM 636 C C . GLN A 1 85 ? 3.329 9.611 -4.603 1.00 74.38 85 GLN A C 1
ATOM 638 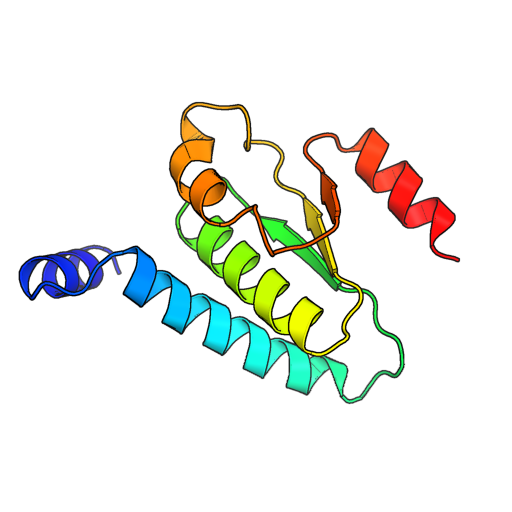O O . GLN A 1 85 ? 2.322 10.275 -4.377 1.00 74.38 85 GLN A O 1
ATOM 643 N N . GLY A 1 86 ? 3.489 8.922 -5.737 1.00 66.81 86 GLY A N 1
ATOM 644 C CA . GLY A 1 86 ? 2.491 8.926 -6.813 1.00 66.81 86 GLY A CA 1
ATOM 645 C C . GLY A 1 86 ? 1.146 8.284 -6.442 1.00 66.81 86 GLY A C 1
ATOM 646 O O . GLY A 1 86 ? 0.173 8.469 -7.161 1.00 66.81 86 GLY A O 1
ATOM 647 N N . CYS A 1 87 ? 1.072 7.550 -5.327 1.00 67.25 87 CYS A N 1
ATOM 648 C CA . CYS A 1 87 ? -0.119 6.812 -4.895 1.00 67.25 87 CYS A CA 1
ATOM 649 C C . CYS A 1 87 ? -0.780 7.403 -3.634 1.00 67.25 87 CYS A C 1
ATOM 651 O O . CYS A 1 87 ? -1.645 6.760 -3.043 1.00 67.25 87 CYS A O 1
ATOM 653 N N . LEU A 1 88 ? -0.371 8.592 -3.175 1.00 69.06 88 LEU A N 1
ATOM 654 C CA . LEU A 1 88 ? -0.817 9.156 -1.891 1.00 69.06 88 LEU A CA 1
ATOM 655 C C . LEU A 1 88 ? -2.193 9.819 -1.938 1.00 69.06 88 LEU A C 1
ATOM 657 O O . LEU A 1 88 ? -2.950 9.715 -0.977 1.00 69.06 88 LEU A O 1
ATOM 661 N N . GLU A 1 89 ? -2.524 10.496 -3.038 1.00 61.16 89 GLU A N 1
ATOM 662 C CA . GLU A 1 89 ? -3.595 11.507 -3.079 1.00 61.16 89 GLU A CA 1
ATOM 663 C C . GLU A 1 89 ? -5.013 10.974 -2.795 1.00 61.16 89 GLU A C 1
ATOM 665 O O . GLU A 1 89 ? -5.933 11.760 -2.588 1.00 61.16 89 GLU A O 1
ATOM 670 N N . ALA A 1 90 ? -5.218 9.656 -2.751 1.00 56.88 90 ALA A N 1
ATOM 671 C CA . ALA A 1 90 ? -6.546 9.054 -2.633 1.00 56.88 90 ALA A CA 1
ATOM 672 C C . ALA A 1 90 ? -6.650 7.926 -1.586 1.00 56.88 90 ALA A C 1
ATOM 674 O O . ALA A 1 90 ? -7.645 7.199 -1.567 1.00 56.88 90 ALA A O 1
ATOM 675 N N . SER A 1 91 ? -5.650 7.770 -0.712 1.00 64.31 91 SER A N 1
ATOM 676 C CA . SER A 1 91 ? -5.445 6.501 0.005 1.00 64.31 91 SER A CA 1
ATOM 677 C C . SER A 1 91 ? -5.900 6.477 1.463 1.00 64.31 91 SER A C 1
ATOM 679 O O . SER A 1 91 ? -6.182 5.395 1.972 1.00 64.31 91 SER A O 1
ATOM 681 N N . GLY A 1 92 ? -6.019 7.610 2.157 1.00 70.12 92 GLY A N 1
ATOM 682 C CA . GLY A 1 92 ? -6.248 7.518 3.596 1.00 70.12 92 GLY A CA 1
ATOM 683 C C . GLY A 1 92 ? -5.884 8.742 4.407 1.00 70.12 92 GLY A C 1
ATOM 684 O O . GLY A 1 92 ? -5.470 9.767 3.868 1.00 70.12 92 GLY A O 1
ATOM 685 N N . ASP A 1 93 ? -5.979 8.546 5.718 1.00 87.06 93 ASP A N 1
ATOM 686 C CA . ASP A 1 93 ? -5.189 9.301 6.681 1.00 87.06 93 ASP A CA 1
ATOM 687 C C . ASP A 1 93 ? -3.786 8.679 6.648 1.00 87.06 93 ASP A C 1
ATOM 689 O O . ASP A 1 93 ? -3.621 7.473 6.874 1.00 87.06 93 ASP A O 1
ATOM 693 N N . ILE A 1 94 ? -2.793 9.465 6.232 1.00 89.06 94 ILE A N 1
ATOM 694 C CA . ILE A 1 94 ? -1.435 8.992 5.952 1.00 89.06 94 ILE A CA 1
ATOM 695 C C . ILE A 1 94 ? -0.485 9.582 6.984 1.00 89.06 94 ILE A C 1
ATOM 697 O O . ILE A 1 94 ? -0.443 10.794 7.171 1.00 89.06 94 ILE A O 1
ATOM 701 N N . PHE A 1 95 ? 0.312 8.714 7.598 1.00 91.81 95 PHE A N 1
ATOM 702 C CA . PHE A 1 95 ? 1.216 9.048 8.688 1.00 91.81 95 PHE A CA 1
ATOM 703 C C . PHE A 1 95 ? 2.653 8.707 8.306 1.00 91.81 95 PHE A C 1
ATOM 705 O O . PHE A 1 95 ? 2.944 7.596 7.853 1.00 91.81 95 PHE A O 1
ATOM 712 N N . ALA A 1 96 ? 3.563 9.654 8.518 1.00 90.75 96 ALA A N 1
ATOM 713 C CA . ALA A 1 96 ? 5.003 9.437 8.389 1.00 90.75 96 ALA A CA 1
ATOM 714 C C . ALA A 1 96 ? 5.671 9.255 9.762 1.00 90.75 96 ALA A C 1
ATOM 716 O O . ALA A 1 96 ? 6.662 8.532 9.883 1.00 90.75 96 ALA A O 1
ATOM 717 N N . GLY A 1 97 ? 5.116 9.892 10.799 1.00 91.81 97 GLY A N 1
ATOM 718 C CA . GLY A 1 97 ? 5.570 9.792 12.181 1.00 91.81 97 GLY A CA 1
ATOM 719 C C . GLY A 1 97 ? 4.817 8.721 12.967 1.00 91.81 97 GLY A C 1
ATOM 720 O O . GLY A 1 97 ? 3.601 8.593 12.858 1.00 91.81 97 GLY A O 1
ATOM 721 N N . LEU A 1 98 ? 5.544 7.963 13.794 1.00 91.62 98 LEU A N 1
ATOM 722 C CA . LEU A 1 98 ? 4.928 6.969 14.676 1.00 91.62 98 LEU A CA 1
ATOM 723 C C . LEU A 1 98 ? 4.052 7.634 15.750 1.00 91.62 98 LEU A C 1
ATOM 725 O O . LEU A 1 98 ? 2.966 7.146 16.016 1.00 91.62 98 LEU A O 1
ATOM 729 N N . ALA A 1 99 ? 4.487 8.772 16.302 1.00 93.81 99 ALA A N 1
ATOM 730 C CA . ALA A 1 99 ? 3.735 9.496 17.330 1.00 93.81 99 ALA A CA 1
ATOM 731 C C . ALA A 1 99 ? 2.365 9.991 16.826 1.00 93.81 99 ALA A C 1
ATOM 733 O O . ALA A 1 99 ? 1.366 9.830 17.513 1.00 93.81 99 ALA A O 1
ATOM 734 N N . GLU A 1 100 ? 2.310 10.535 15.606 1.00 92.25 100 GLU A N 1
ATOM 735 C CA . GLU A 1 100 ? 1.059 10.994 14.979 1.00 92.25 100 GLU A CA 1
ATOM 736 C C . GLU A 1 100 ? 0.098 9.825 14.725 1.00 92.25 100 GLU A C 1
ATOM 738 O O . GLU A 1 100 ? -1.110 9.945 14.922 1.00 92.25 100 GLU A O 1
ATOM 743 N N . LEU A 1 101 ? 0.640 8.676 14.304 1.00 93.19 101 LEU A N 1
ATOM 744 C CA . LEU A 1 101 ? -0.140 7.456 14.131 1.00 93.19 101 LEU A CA 1
ATOM 745 C C . LEU A 1 101 ? -0.687 6.954 15.472 1.00 93.19 101 LEU A C 1
ATOM 747 O O . LEU A 1 101 ? -1.851 6.577 15.548 1.00 93.19 101 LEU A O 1
ATOM 751 N N . GLU A 1 102 ? 0.145 6.922 16.513 1.00 92.50 102 GLU A N 1
ATOM 752 C CA . GLU A 1 102 ? -0.255 6.487 17.854 1.00 92.50 102 GLU A CA 1
ATOM 753 C C . GLU A 1 102 ? -1.388 7.355 18.412 1.00 92.50 102 GLU A C 1
ATOM 755 O O . GLU A 1 102 ? -2.370 6.809 18.911 1.00 92.50 102 GLU A O 1
ATOM 760 N N . GLU A 1 103 ? -1.294 8.679 18.266 1.00 93.44 103 GLU A N 1
ATOM 761 C CA . GLU A 1 103 ? -2.344 9.625 18.665 1.00 93.44 103 GLU A CA 1
ATOM 762 C C . GLU A 1 103 ? -3.654 9.363 17.905 1.00 93.44 103 GLU A C 1
ATOM 764 O O . GLU A 1 103 ? -4.699 9.148 18.517 1.00 93.44 103 GLU A O 1
ATOM 769 N N . HIS A 1 104 ? -3.592 9.246 16.575 1.00 91.62 104 HIS A N 1
ATOM 770 C CA . HIS A 1 104 ? -4.768 8.958 15.751 1.00 91.62 104 HIS A CA 1
ATOM 771 C C . HIS A 1 104 ? -5.442 7.621 16.098 1.00 91.62 104 HIS A C 1
ATOM 773 O O . HIS A 1 104 ? -6.669 7.516 16.094 1.00 91.62 104 HIS A O 1
ATOM 779 N N . LEU A 1 105 ? -4.652 6.580 16.372 1.00 89.25 105 LEU A N 1
ATOM 780 C CA . LEU A 1 105 ? -5.186 5.266 16.729 1.00 89.25 105 LEU A CA 1
ATOM 781 C C . LEU A 1 105 ? -5.788 5.246 18.140 1.00 89.25 105 LEU A C 1
ATOM 783 O O . LEU A 1 105 ? -6.721 4.473 18.363 1.00 89.25 105 LEU A O 1
ATOM 787 N N . ALA A 1 106 ? -5.291 6.082 19.057 1.00 89.12 106 ALA A N 1
ATOM 788 C CA . ALA A 1 106 ? -5.834 6.238 20.406 1.00 89.12 106 ALA A CA 1
ATOM 789 C C . ALA A 1 106 ? -7.175 6.994 20.424 1.00 89.12 106 ALA A C 1
ATOM 791 O O . ALA A 1 106 ? -8.053 6.651 21.210 1.00 89.12 106 ALA A O 1
ATOM 792 N N . ASP A 1 107 ? -7.361 7.970 19.532 1.00 82.56 107 ASP A N 1
ATOM 793 C CA . ASP A 1 107 ? -8.600 8.758 19.424 1.00 82.56 107 ASP A CA 1
ATOM 794 C C . ASP A 1 107 ? -9.746 8.026 18.707 1.00 82.56 107 ASP A C 1
ATOM 796 O O . ASP A 1 107 ? -10.870 8.522 18.629 1.00 82.56 107 ASP A O 1
ATOM 800 N N . ALA A 1 108 ? -9.475 6.855 18.134 1.00 70.12 108 ALA A N 1
ATOM 801 C CA . ALA A 1 108 ? -10.421 6.163 17.269 1.00 70.12 108 ALA A CA 1
ATOM 802 C C . ALA A 1 108 ? -11.475 5.312 18.021 1.00 70.12 108 ALA A C 1
ATOM 804 O O . ALA A 1 108 ? -12.239 4.602 17.356 1.00 70.12 108 ALA A O 1
ATOM 805 N N . ASP A 1 109 ? -11.523 5.383 19.357 1.00 56.84 109 ASP A N 1
ATOM 806 C CA . ASP A 1 109 ? -12.437 4.645 20.251 1.00 56.84 109 ASP A CA 1
ATOM 807 C C . ASP A 1 109 ? -13.845 5.245 20.402 1.00 56.84 109 ASP A C 1
ATOM 809 O O . ASP A 1 109 ? -13.990 6.469 20.621 1.00 56.84 109 ASP A O 1
#

Sequence (109 aa):
MRQIEDACLKQGISTETLMENAGRAVAVFARHLLEEQNGCRVLILAGAGNNGGDGLVAGRYLRSWGEKVSIFVPFIDTPKGKTVQGCLEASGDIFAGLAELEEHLADAD